Protein AF-A0A143HKD7-F1 (afdb_monomer_lite)

Radius of gyration: 18.96 Å; chains: 1; bounding box: 56×42×52 Å

Organism: Microbulbifer thermotolerans (NCBI:txid252514)

Secondary structure (DSSP, 8-state):
-------GGGTTT--GGG--TTTHHHHHHHHHHHHHHHHHHT--HHHHHHHHHHHTSS-SSHHHHHHHHHHHHHHHHHHHHHHHHHHHHHHHHGGGHHHHHHHHHHHHHHHHHHHS----HHHHHHHHHHHHHHT--SSHHHHHHHHHHHHHHHHHHHHHHHHSPPPGGG-

Foldseek 3Di:
DDDDPDPPVPVVVPCPLVPDVVCVVVLVVLLVVLLVVCVVVVAQSLLLNLLSSLQRQDDDDPVLSVVSLVLLLVLLVLLLVLVVQLVVCCVPQPPCSNVVSVVVSVVVLVVVCVVVVDPRSVSSVSSNCSNVVSPDHSDPVVSVRSSVSSVNSNVSSCVVVVPDDDPPVVD

Structure (mmCIF, N/CA/C/O backbone):
data_AF-A0A143HKD7-F1
#
_entry.id   AF-A0A143HKD7-F1
#
loop_
_atom_site.group_PDB
_atom_site.id
_atom_site.type_symbol
_atom_site.label_atom_id
_atom_site.label_alt_id
_atom_site.label_comp_id
_atom_site.label_asym_id
_atom_site.label_entity_id
_atom_site.label_seq_id
_atom_site.pdbx_PDB_ins_code
_atom_site.Cartn_x
_atom_site.Cartn_y
_atom_site.Cartn_z
_atom_site.occupancy
_atom_site.B_iso_or_equiv
_atom_site.auth_seq_id
_atom_site.auth_comp_id
_atom_site.auth_asym_id
_atom_site.auth_atom_id
_atom_site.pdbx_PDB_model_num
ATOM 1 N N . MET A 1 1 ? 39.602 30.374 11.599 1.00 43.16 1 MET A N 1
ATOM 2 C CA . MET A 1 1 ? 38.915 31.070 10.490 1.00 43.16 1 MET A CA 1
ATOM 3 C C . MET A 1 1 ? 39.069 30.213 9.237 1.00 43.16 1 MET A C 1
ATOM 5 O O . MET A 1 1 ? 40.074 30.312 8.554 1.00 43.16 1 MET A O 1
ATOM 9 N N . GLY A 1 2 ? 38.144 29.279 9.012 1.00 40.22 2 GLY A N 1
ATOM 10 C CA . GLY A 1 2 ? 38.196 28.309 7.914 1.00 40.22 2 GLY A CA 1
ATOM 11 C C . GLY A 1 2 ? 36.789 27.769 7.694 1.00 40.22 2 GLY A C 1
ATOM 12 O O . GLY A 1 2 ? 36.182 27.259 8.628 1.00 40.22 2 GLY A O 1
ATOM 13 N N . ARG A 1 3 ? 36.246 28.047 6.512 1.00 40.19 3 ARG A N 1
ATOM 14 C CA . ARG A 1 3 ? 34.826 27.993 6.155 1.00 40.19 3 ARG A CA 1
ATOM 15 C C . ARG A 1 3 ? 34.227 26.598 6.344 1.00 40.19 3 ARG A C 1
ATOM 17 O O 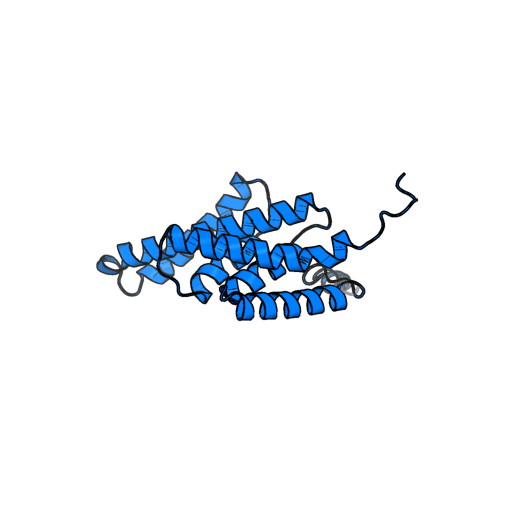. ARG A 1 3 ? 34.777 25.614 5.864 1.00 40.19 3 ARG A O 1
ATOM 24 N N . VAL A 1 4 ? 33.058 26.569 6.982 1.00 48.41 4 VAL A N 1
ATOM 25 C CA . VAL A 1 4 ? 32.074 25.489 6.893 1.00 48.41 4 VAL A CA 1
ATOM 26 C C . VAL A 1 4 ? 31.690 25.364 5.419 1.00 48.41 4 VAL A C 1
ATOM 28 O O . VAL A 1 4 ? 30.987 26.219 4.885 1.00 48.41 4 VAL A O 1
ATOM 31 N N . LEU A 1 5 ? 32.223 24.345 4.747 1.00 45.91 5 LEU A N 1
ATOM 32 C CA . LEU A 1 5 ? 31.708 23.899 3.460 1.00 45.91 5 LEU A CA 1
ATOM 33 C C . LEU A 1 5 ? 30.386 23.199 3.759 1.00 45.91 5 LEU A C 1
ATOM 35 O O . LEU A 1 5 ? 30.370 22.067 4.239 1.00 45.91 5 LEU A O 1
ATOM 39 N N . ALA A 1 6 ? 29.292 23.933 3.565 1.00 45.66 6 ALA A N 1
ATOM 40 C CA . ALA A 1 6 ? 27.968 23.351 3.496 1.00 45.66 6 ALA A CA 1
ATOM 41 C C . ALA A 1 6 ? 27.996 22.269 2.411 1.00 45.66 6 ALA A C 1
ATOM 43 O O . ALA A 1 6 ? 28.405 22.508 1.278 1.00 45.66 6 ALA A O 1
ATOM 44 N N . ASP A 1 7 ? 27.641 21.062 2.823 1.00 44.03 7 ASP A N 1
ATOM 45 C CA . ASP A 1 7 ? 27.577 19.867 2.006 1.00 44.03 7 ASP A CA 1
ATOM 46 C C . ASP A 1 7 ? 26.467 20.025 0.955 1.00 44.03 7 ASP A C 1
ATOM 48 O O . ASP A 1 7 ? 25.295 19.732 1.194 1.00 44.03 7 ASP A O 1
ATOM 52 N N . GLU A 1 8 ? 26.839 20.529 -0.224 1.00 47.44 8 GLU A N 1
ATOM 53 C CA . GLU A 1 8 ? 25.963 20.643 -1.400 1.00 47.44 8 GLU A CA 1
ATOM 54 C C . GLU A 1 8 ? 25.477 19.268 -1.909 1.00 47.44 8 GLU A C 1
ATOM 56 O O . GLU A 1 8 ? 24.582 19.200 -2.746 1.00 47.44 8 GLU A O 1
ATOM 61 N N . ARG A 1 9 ? 25.978 18.151 -1.356 1.00 43.28 9 ARG A N 1
ATOM 62 C CA . ARG A 1 9 ? 25.559 16.785 -1.721 1.00 43.28 9 ARG A CA 1
ATOM 63 C C . ARG A 1 9 ? 24.208 16.345 -1.153 1.00 43.28 9 ARG A C 1
ATOM 65 O O . ARG A 1 9 ? 23.808 15.208 -1.385 1.00 43.28 9 ARG A O 1
ATOM 72 N N . SER A 1 10 ? 23.482 17.202 -0.437 1.00 46.56 10 SER A N 1
ATOM 73 C CA . SER A 1 10 ? 22.147 16.846 0.073 1.00 46.56 10 SER A CA 1
ATOM 74 C C . SER A 1 10 ? 21.014 17.056 -0.939 1.00 46.56 10 SER A C 1
ATOM 76 O O . SER A 1 10 ? 19.987 16.389 -0.834 1.00 46.56 10 SER A O 1
ATOM 78 N N . VAL A 1 11 ? 21.194 17.926 -1.942 1.00 48.06 11 VAL A N 1
ATOM 79 C CA . VAL A 1 11 ? 20.127 18.266 -2.906 1.00 48.06 11 VAL A CA 1
ATOM 80 C C . VAL A 1 11 ? 20.013 17.220 -4.023 1.00 48.06 11 VAL A C 1
ATOM 82 O O . VAL A 1 11 ? 18.903 16.900 -4.438 1.00 48.06 11 VAL A O 1
ATOM 85 N N . ASP A 1 12 ? 21.125 16.586 -4.413 1.00 41.81 12 ASP A N 1
ATOM 86 C CA . ASP A 1 12 ? 21.138 15.488 -5.396 1.00 41.81 12 ASP A CA 1
ATOM 87 C C . ASP A 1 12 ? 20.703 14.132 -4.806 1.00 41.81 12 ASP A C 1
ATOM 89 O O . ASP A 1 12 ? 20.338 13.214 -5.537 1.00 41.81 12 ASP A O 1
ATOM 93 N N . GLN A 1 13 ? 20.744 13.976 -3.478 1.00 43.25 13 GLN A N 1
ATOM 94 C CA . GLN A 1 13 ? 20.387 12.725 -2.789 1.00 43.25 13 GLN A CA 1
ATOM 95 C C . GLN A 1 13 ? 18.880 12.562 -2.583 1.00 43.25 13 GLN A C 1
ATOM 97 O O . GLN A 1 13 ? 18.411 11.457 -2.303 1.00 43.25 13 GLN A O 1
ATOM 102 N N . VAL A 1 14 ? 18.104 13.631 -2.778 1.00 42.50 14 VAL A N 1
ATOM 103 C CA . VAL A 1 14 ? 16.666 13.511 -2.999 1.00 42.50 14 VAL A CA 1
ATOM 104 C C . VAL A 1 14 ? 16.461 13.249 -4.490 1.00 42.50 14 VAL A C 1
ATOM 106 O O . VAL A 1 14 ? 15.893 14.052 -5.223 1.00 42.50 14 VAL A O 1
ATOM 109 N N . GLU A 1 15 ? 16.949 12.102 -4.956 1.00 43.97 15 GLU A N 1
ATOM 110 C CA . GLU A 1 15 ? 16.528 11.493 -6.213 1.00 43.97 15 GLU A CA 1
ATOM 111 C C . GLU A 1 15 ? 15.047 11.119 -6.031 1.00 43.97 15 GLU A C 1
ATOM 113 O O . GLU A 1 15 ? 14.696 9.982 -5.711 1.00 43.97 15 GLU A O 1
ATOM 118 N N . ILE A 1 16 ? 14.169 12.129 -6.095 1.00 47.25 16 ILE A N 1
ATOM 119 C CA . ILE A 1 16 ? 12.728 12.009 -5.890 1.00 47.25 16 ILE A CA 1
ATOM 120 C C . ILE A 1 16 ? 12.236 10.951 -6.884 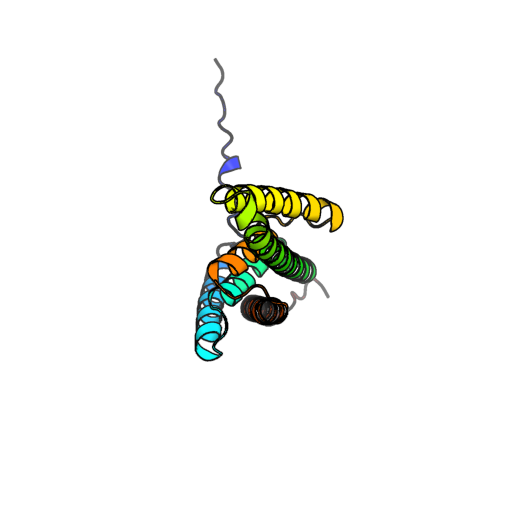1.00 47.25 16 ILE A C 1
ATOM 122 O O . ILE A 1 16 ? 12.148 11.183 -8.089 1.00 47.25 16 ILE A O 1
ATOM 126 N N . LEU A 1 17 ? 11.944 9.761 -6.354 1.00 48.81 17 LEU A N 1
ATOM 127 C CA . LEU A 1 17 ? 11.252 8.659 -7.026 1.00 48.81 17 LEU A CA 1
ATOM 128 C C . LEU A 1 17 ? 11.970 8.013 -8.238 1.00 48.81 17 LEU A C 1
ATOM 130 O O . LEU A 1 17 ? 11.316 7.363 -9.050 1.00 48.81 17 LEU A O 1
ATOM 134 N N . GLY A 1 18 ? 13.297 8.128 -8.382 1.00 51.09 18 GLY A N 1
ATOM 135 C CA . GLY A 1 18 ? 14.022 7.458 -9.484 1.00 51.09 18 GLY A CA 1
ATOM 136 C C . GLY A 1 18 ? 13.646 7.970 -10.887 1.00 51.09 18 GLY A C 1
ATOM 137 O O . GLY A 1 18 ? 13.895 7.309 -11.906 1.00 51.09 18 GLY A O 1
ATOM 138 N N . PHE A 1 19 ? 13.041 9.157 -10.950 1.00 54.47 19 PHE A N 1
ATOM 139 C CA . PHE A 1 19 ? 12.731 9.865 -12.181 1.00 54.47 19 PHE A CA 1
ATOM 140 C C . PHE A 1 19 ? 13.982 10.570 -12.708 1.00 54.47 19 PHE A C 1
ATOM 142 O O . PHE A 1 19 ? 14.139 11.783 -12.594 1.00 54.47 19 PHE A O 1
ATOM 149 N N . THR A 1 20 ? 14.885 9.822 -13.337 1.00 57.44 20 THR A N 1
ATOM 150 C CA . THR A 1 20 ? 15.890 10.451 -14.202 1.00 57.44 20 THR A CA 1
ATOM 151 C C . THR A 1 20 ? 15.173 11.196 -15.336 1.00 57.44 20 THR A C 1
ATOM 153 O O . THR A 1 20 ? 14.121 10.749 -15.800 1.00 57.44 20 THR A O 1
ATOM 156 N N . GLY A 1 21 ? 15.703 12.336 -15.797 1.00 52.41 21 GLY A N 1
ATOM 157 C CA . GLY A 1 21 ? 15.001 13.242 -16.728 1.00 52.41 21 GLY A CA 1
ATOM 158 C C . GLY A 1 21 ? 14.444 12.585 -18.005 1.00 52.41 21 GLY A C 1
ATOM 159 O O . GLY A 1 21 ? 13.438 13.038 -18.541 1.00 52.41 21 GLY A O 1
ATOM 160 N N . ALA A 1 22 ? 15.020 11.462 -18.449 1.00 57.69 22 ALA A N 1
ATOM 161 C CA . ALA A 1 22 ? 14.530 10.679 -19.588 1.00 57.69 22 ALA A CA 1
ATOM 162 C C . ALA A 1 22 ? 13.341 9.741 -19.269 1.00 57.69 22 ALA A C 1
ATOM 164 O O . ALA A 1 22 ? 12.634 9.305 -20.176 1.00 57.69 22 ALA A O 1
ATOM 165 N N . ARG A 1 23 ? 13.107 9.395 -17.997 1.00 66.06 23 ARG A N 1
ATOM 166 C CA . ARG A 1 23 ? 12.025 8.493 -17.551 1.00 66.06 23 ARG A CA 1
ATOM 167 C C . ARG A 1 23 ? 10.765 9.232 -17.115 1.00 66.06 23 ARG A C 1
ATOM 169 O O . ARG A 1 23 ? 9.689 8.641 -17.144 1.00 66.06 23 ARG A O 1
ATOM 176 N N . LEU A 1 24 ? 10.889 10.515 -16.778 1.00 74.06 24 LEU A N 1
ATOM 177 C CA . LEU A 1 24 ? 9.780 11.371 -16.358 1.00 74.06 24 LEU A CA 1
ATOM 178 C C . LEU A 1 24 ? 8.627 11.440 -17.365 1.00 74.06 24 LEU A C 1
ATOM 180 O O . LEU A 1 24 ? 7.498 11.180 -16.950 1.00 74.06 24 LEU A O 1
ATOM 184 N N . PRO A 1 25 ? 8.853 11.654 -18.674 1.00 80.50 25 PRO A N 1
ATOM 185 C CA . PRO A 1 25 ? 7.749 11.689 -19.630 1.00 80.50 25 PRO A CA 1
ATOM 186 C C . PRO A 1 25 ? 7.016 10.346 -19.720 1.00 80.50 25 PRO A C 1
ATOM 188 O O . PRO A 1 25 ? 5.791 10.304 -19.672 1.00 80.50 25 PRO A O 1
ATOM 191 N N . ALA A 1 26 ? 7.759 9.236 -19.795 1.00 82.62 26 ALA A N 1
ATOM 192 C CA . ALA A 1 26 ? 7.179 7.900 -19.905 1.00 82.62 26 ALA A CA 1
ATOM 193 C C . ALA A 1 26 ? 6.345 7.536 -18.671 1.00 82.62 26 ALA A C 1
ATOM 195 O O . ALA A 1 26 ? 5.253 6.993 -18.808 1.00 82.62 26 ALA A O 1
ATOM 196 N N . ALA A 1 27 ? 6.831 7.861 -17.475 1.00 83.50 27 ALA A N 1
ATOM 197 C CA . ALA A 1 27 ? 6.099 7.573 -16.255 1.00 83.50 27 ALA A CA 1
ATOM 198 C C . ALA A 1 27 ? 4.890 8.509 -16.057 1.00 83.50 27 ALA A C 1
ATOM 200 O O . ALA A 1 27 ? 3.841 8.033 -15.637 1.00 83.50 27 ALA A O 1
ATOM 201 N N . LEU A 1 28 ? 4.953 9.787 -16.454 1.00 87.44 28 LEU A N 1
ATOM 202 C CA . LEU A 1 28 ? 3.765 10.658 -16.481 1.00 87.44 28 LEU A CA 1
ATOM 203 C C . LEU A 1 28 ? 2.686 10.127 -17.436 1.00 87.44 28 LEU A C 1
ATOM 205 O O . LEU A 1 28 ? 1.508 10.086 -17.079 1.00 87.44 28 LEU A O 1
ATOM 209 N N . LEU A 1 29 ? 3.088 9.673 -18.628 1.00 89.12 29 LEU A N 1
ATOM 210 C CA . LEU A 1 29 ? 2.175 9.077 -19.605 1.00 89.12 29 LEU A CA 1
ATOM 211 C C . LEU A 1 29 ? 1.531 7.793 -19.073 1.00 89.12 29 LEU A C 1
ATOM 213 O O . LEU A 1 29 ? 0.317 7.630 -19.194 1.00 89.12 29 LEU A O 1
ATOM 217 N N . THR A 1 30 ? 2.305 6.900 -18.449 1.00 90.75 30 THR A N 1
ATOM 218 C CA . THR A 1 30 ? 1.735 5.690 -17.838 1.00 90.75 30 THR A CA 1
ATOM 219 C C . THR A 1 30 ? 0.867 6.011 -16.628 1.00 90.75 30 THR A C 1
ATOM 221 O O . THR A 1 30 ? -0.114 5.311 -16.409 1.00 90.75 30 THR A O 1
ATOM 224 N N . GLY A 1 31 ? 1.154 7.086 -15.891 1.00 89.38 31 GLY A N 1
ATOM 225 C CA . GLY A 1 31 ? 0.307 7.561 -14.797 1.00 89.38 31 GLY A CA 1
ATOM 226 C C . GLY A 1 31 ? -1.058 8.022 -15.304 1.00 89.38 31 GLY A C 1
ATOM 227 O O . GLY A 1 31 ? -2.089 7.576 -14.805 1.00 89.38 31 GLY A O 1
ATOM 228 N N . ALA A 1 32 ? -1.079 8.837 -16.361 1.00 91.56 32 ALA A N 1
ATOM 229 C CA . ALA A 1 32 ? -2.319 9.241 -17.021 1.00 91.56 32 ALA A CA 1
ATOM 230 C C . ALA A 1 32 ? -3.087 8.031 -17.582 1.00 91.56 32 ALA A C 1
ATOM 232 O O . ALA A 1 32 ? -4.289 7.904 -17.353 1.00 91.56 32 ALA A O 1
ATOM 233 N N . ALA A 1 33 ? -2.394 7.106 -18.253 1.00 90.44 33 ALA A N 1
ATOM 234 C CA . ALA A 1 33 ? -2.999 5.880 -18.768 1.00 90.44 33 ALA A CA 1
ATOM 235 C C . ALA A 1 33 ? -3.572 4.993 -17.650 1.00 90.44 33 ALA A C 1
ATOM 237 O O . ALA A 1 33 ? -4.641 4.413 -17.818 1.00 90.44 33 ALA A O 1
ATOM 238 N N . ALA A 1 34 ? -2.903 4.917 -16.498 1.00 91.12 34 ALA A N 1
ATOM 239 C CA . ALA A 1 34 ? -3.369 4.166 -15.339 1.00 91.12 34 ALA A CA 1
ATOM 240 C C . ALA A 1 34 ? -4.653 4.788 -14.761 1.00 91.12 34 ALA A C 1
ATOM 242 O O . ALA A 1 34 ? -5.619 4.074 -14.501 1.00 91.12 34 ALA A O 1
ATOM 243 N N . LEU A 1 35 ? -4.723 6.117 -14.642 1.00 91.38 35 LEU A N 1
ATOM 244 C CA . LEU A 1 35 ? -5.949 6.807 -14.218 1.00 91.38 35 LEU A CA 1
ATOM 245 C C . LEU A 1 35 ? -7.109 6.560 -15.191 1.00 91.38 35 LEU A C 1
ATOM 247 O O . LEU A 1 35 ? -8.213 6.229 -14.762 1.00 91.38 35 LEU A O 1
ATOM 251 N N . VAL A 1 36 ? -6.847 6.670 -16.497 1.00 92.50 36 VAL A N 1
ATOM 252 C CA . VAL A 1 36 ? -7.824 6.363 -17.550 1.00 92.50 36 VAL A CA 1
ATOM 253 C C . VAL A 1 36 ? -8.309 4.917 -17.421 1.00 92.50 36 VAL A C 1
ATOM 255 O O . VAL A 1 36 ? -9.514 4.685 -17.384 1.00 92.50 36 VAL A O 1
ATOM 258 N N . LEU A 1 37 ? -7.399 3.951 -17.270 1.00 89.56 37 LEU A N 1
ATOM 259 C CA . LEU A 1 37 ? -7.745 2.543 -17.065 1.00 89.56 37 LEU A CA 1
ATOM 260 C C . LEU A 1 37 ? -8.658 2.355 -15.848 1.00 89.56 37 LEU A C 1
ATOM 262 O O . LEU A 1 37 ? -9.672 1.667 -15.951 1.00 89.56 37 LEU A O 1
ATOM 266 N N . GLY A 1 38 ? -8.322 2.983 -14.717 1.00 88.00 38 GLY A N 1
ATOM 267 C CA . GLY A 1 38 ? -9.132 2.920 -13.502 1.00 88.00 38 GLY A CA 1
ATOM 268 C C . GLY A 1 38 ? -10.565 3.394 -13.739 1.00 88.00 38 GLY A C 1
ATOM 269 O O . GLY A 1 38 ? -11.511 2.690 -13.392 1.00 88.00 38 GLY A O 1
ATOM 270 N N . LEU A 1 39 ? -10.724 4.534 -14.415 1.00 92.00 39 LEU A N 1
ATOM 271 C CA . LEU A 1 39 ? -12.034 5.104 -14.735 1.00 92.00 39 LEU A CA 1
ATOM 272 C C . LEU A 1 39 ? -12.842 4.241 -15.716 1.00 92.00 39 LEU A C 1
ATOM 274 O O . LEU A 1 39 ? -14.036 4.048 -15.504 1.00 92.00 39 LEU A O 1
ATOM 278 N N . TYR A 1 40 ? -12.215 3.705 -16.768 1.00 92.31 40 TYR A N 1
ATOM 279 C CA . TYR A 1 40 ? -12.917 2.920 -17.793 1.00 92.31 40 TYR A CA 1
ATOM 280 C C . TYR A 1 40 ? -13.302 1.512 -17.331 1.00 92.31 40 TYR A C 1
ATOM 282 O O . TYR A 1 40 ? -14.348 1.006 -17.728 1.00 92.31 40 TYR A O 1
ATOM 290 N N . VAL A 1 41 ? -12.465 0.870 -16.513 1.00 91.25 41 VAL A N 1
ATOM 291 C CA . VAL A 1 41 ? -12.717 -0.492 -16.004 1.00 91.25 41 VAL A CA 1
ATOM 292 C C . VAL A 1 41 ? -13.548 -0.465 -14.713 1.00 91.25 41 VAL A C 1
ATOM 294 O O . VAL A 1 41 ? -14.034 -1.502 -14.271 1.00 91.25 41 VAL A O 1
ATOM 297 N N . GLY A 1 42 ? -13.745 0.711 -14.107 1.00 90.00 42 GLY A N 1
ATOM 298 C CA . GLY A 1 42 ? -14.451 0.852 -12.831 1.00 90.00 42 GLY A CA 1
ATOM 299 C C . GLY A 1 42 ? -13.628 0.375 -11.631 1.00 90.00 42 GLY A C 1
ATOM 300 O O . GLY A 1 42 ? -14.188 -0.033 -10.617 1.00 90.00 42 GLY A O 1
ATOM 301 N N . LEU A 1 43 ? -12.296 0.398 -11.740 1.00 91.50 43 LEU A N 1
ATOM 302 C CA . LEU A 1 43 ? -11.394 0.085 -10.631 1.00 91.50 43 LEU A CA 1
ATOM 303 C C . LEU A 1 43 ? -11.188 1.318 -9.745 1.00 91.50 43 LEU A C 1
ATOM 305 O O . LEU A 1 43 ? -11.291 2.459 -10.195 1.00 91.50 43 LEU A O 1
ATOM 309 N N . SER A 1 44 ? -10.817 1.095 -8.481 1.00 94.12 44 SER A N 1
ATOM 310 C CA . SER A 1 44 ? -10.441 2.191 -7.583 1.00 94.12 44 SER A CA 1
ATOM 311 C C . SER A 1 44 ? -9.263 2.977 -8.161 1.00 94.12 44 SER A C 1
ATOM 313 O O . SER A 1 44 ? -8.145 2.465 -8.266 1.00 94.12 44 SER A O 1
ATOM 315 N N . VAL A 1 45 ? -9.512 4.242 -8.505 1.00 93.62 45 VAL A N 1
ATOM 316 C CA . VAL A 1 45 ? -8.507 5.160 -9.062 1.00 93.62 45 VAL A CA 1
ATOM 317 C C . VAL A 1 45 ? -7.305 5.282 -8.124 1.00 93.62 45 VAL A C 1
ATOM 319 O O . VAL A 1 45 ? -6.162 5.255 -8.577 1.00 93.62 45 VAL A O 1
ATOM 322 N N . TRP A 1 46 ? -7.550 5.330 -6.811 1.00 93.62 46 TRP A N 1
ATOM 323 C CA . TRP A 1 46 ? -6.497 5.372 -5.798 1.00 93.62 46 TRP A CA 1
ATOM 324 C C . TRP A 1 46 ? -5.636 4.116 -5.806 1.00 93.62 46 TRP A C 1
ATOM 326 O O . TRP A 1 46 ? -4.416 4.224 -5.732 1.00 93.62 46 TRP A O 1
ATOM 336 N N . ALA A 1 47 ? -6.242 2.935 -5.941 1.00 96.00 47 ALA A N 1
ATOM 337 C CA . ALA A 1 47 ? -5.505 1.676 -5.980 1.00 96.00 47 ALA A CA 1
ATOM 338 C C . ALA A 1 47 ? -4.642 1.553 -7.236 1.00 96.00 47 ALA A C 1
ATOM 340 O O . ALA A 1 47 ? -3.466 1.198 -7.145 1.00 96.00 47 ALA A O 1
ATOM 341 N N . VAL A 1 48 ? -5.194 1.921 -8.393 1.00 96.50 48 VAL A N 1
ATOM 342 C CA . VAL A 1 48 ? -4.456 1.925 -9.660 1.00 96.50 48 VAL A CA 1
ATOM 343 C C . VAL A 1 48 ? -3.292 2.923 -9.611 1.00 96.50 48 VAL A C 1
ATOM 345 O O . VAL A 1 48 ? -2.158 2.572 -9.945 1.00 96.50 48 VAL A O 1
ATOM 348 N N . LEU A 1 49 ? -3.524 4.140 -9.111 1.00 94.38 49 LEU A N 1
ATOM 349 C CA . LEU A 1 49 ? -2.465 5.137 -8.940 1.00 94.38 49 LEU A CA 1
ATOM 350 C C . LEU A 1 49 ? -1.417 4.697 -7.906 1.00 94.38 49 LEU A C 1
ATOM 352 O O . LEU A 1 49 ? -0.219 4.907 -8.104 1.00 94.38 49 LEU A O 1
ATOM 356 N N . GLY A 1 50 ? -1.851 4.055 -6.821 1.00 95.56 50 GLY A N 1
ATOM 357 C CA . GLY A 1 50 ? -0.977 3.488 -5.798 1.00 95.56 50 GLY A CA 1
ATOM 358 C C . GLY A 1 50 ? -0.052 2.415 -6.365 1.00 95.56 50 GLY A C 1
ATOM 359 O O . GLY A 1 50 ? 1.144 2.443 -6.092 1.00 95.56 50 GLY A O 1
ATOM 360 N N . GLY A 1 51 ? -0.570 1.532 -7.220 1.00 95.94 51 GLY A N 1
ATOM 361 C CA . GLY A 1 51 ? 0.222 0.530 -7.932 1.00 95.94 51 GLY A CA 1
ATOM 362 C C . GLY A 1 51 ? 1.226 1.114 -8.922 1.00 95.94 51 GLY A C 1
ATOM 363 O O . GLY A 1 51 ? 2.393 0.716 -8.917 1.00 95.94 51 GLY A O 1
ATOM 364 N N . TRP A 1 52 ? 0.803 2.103 -9.717 1.00 96.25 52 TRP A N 1
ATOM 365 C CA . TRP A 1 52 ? 1.703 2.848 -10.605 1.00 96.25 52 TRP A CA 1
ATOM 366 C C . TRP A 1 52 ? 2.832 3.528 -9.815 1.00 96.25 52 TRP A C 1
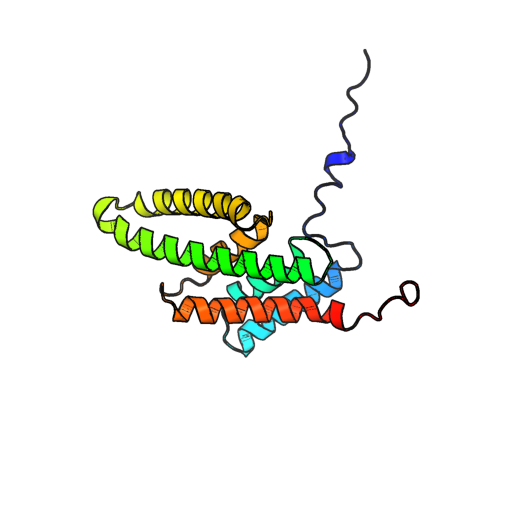ATOM 368 O O . TRP A 1 52 ? 4.001 3.402 -10.172 1.00 96.25 52 TRP A O 1
ATOM 378 N N . SER A 1 53 ? 2.501 4.176 -8.696 1.00 94.69 53 SER A N 1
ATOM 379 C CA . SER A 1 53 ? 3.476 4.865 -7.841 1.00 94.69 53 SER A CA 1
ATOM 380 C C . SER A 1 53 ? 4.436 3.871 -7.181 1.00 94.69 53 SER A C 1
ATOM 382 O O . SER A 1 53 ? 5.651 4.072 -7.191 1.00 94.69 53 SER A O 1
ATOM 384 N N . ALA A 1 54 ? 3.898 2.767 -6.648 1.00 95.44 54 ALA A N 1
ATOM 385 C CA . ALA A 1 54 ? 4.653 1.708 -5.985 1.00 95.44 54 ALA A CA 1
ATOM 386 C C . ALA A 1 54 ? 5.732 1.126 -6.901 1.00 95.44 54 ALA A C 1
ATOM 388 O O . ALA A 1 54 ? 6.859 0.906 -6.458 1.00 95.44 54 ALA A O 1
ATOM 389 N N . TYR A 1 55 ? 5.429 0.945 -8.186 1.00 94.00 55 TYR A N 1
ATOM 390 C CA . TYR A 1 55 ? 6.357 0.399 -9.174 1.00 94.00 55 TYR A CA 1
ATOM 391 C C . TYR A 1 55 ? 7.716 1.129 -9.219 1.00 94.00 55 TYR A C 1
ATOM 393 O O . TYR A 1 55 ? 8.749 0.469 -9.337 1.00 94.00 55 TYR A O 1
ATOM 401 N N . PHE A 1 56 ? 7.737 2.454 -9.030 1.00 90.56 56 PHE A N 1
ATOM 402 C CA . PHE A 1 56 ? 8.946 3.291 -9.115 1.00 90.56 56 PHE A CA 1
ATOM 403 C C . PHE A 1 56 ? 9.654 3.546 -7.773 1.00 90.56 56 PHE A C 1
ATOM 405 O O . PHE A 1 56 ? 10.673 4.226 -7.729 1.00 90.56 56 PHE A O 1
ATOM 412 N N . THR A 1 57 ? 9.150 3.002 -6.663 1.00 90.19 57 THR A N 1
ATOM 413 C CA . THR A 1 57 ? 9.649 3.350 -5.316 1.00 90.19 57 THR A CA 1
ATOM 414 C C . THR A 1 57 ? 11.071 2.886 -5.008 1.00 90.19 57 THR A C 1
ATOM 416 O O . THR A 1 57 ? 11.739 3.506 -4.180 1.00 90.19 57 THR A O 1
ATOM 419 N N . ARG A 1 58 ? 11.547 1.794 -5.617 1.00 87.44 58 ARG A N 1
ATOM 420 C CA . ARG A 1 58 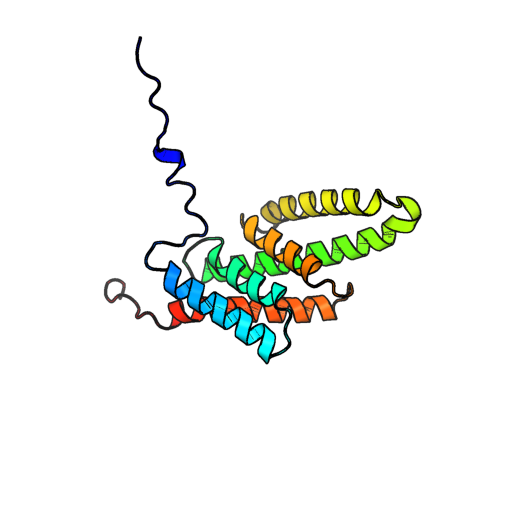? 12.889 1.257 -5.352 1.00 87.44 58 ARG A CA 1
ATOM 421 C C . ARG A 1 58 ? 13.415 0.400 -6.498 1.00 87.44 58 ARG A C 1
ATOM 423 O O . ARG A 1 58 ? 12.717 -0.485 -6.985 1.00 87.44 58 ARG A O 1
ATOM 430 N N . GLY A 1 59 ? 14.702 0.576 -6.802 1.00 85.06 59 GLY A N 1
ATOM 431 C CA . GLY A 1 59 ? 15.448 -0.279 -7.724 1.00 85.06 59 GLY A CA 1
ATOM 432 C C . GLY A 1 59 ? 14.987 -0.150 -9.176 1.00 85.06 59 GLY A C 1
ATOM 433 O O . GLY A 1 59 ? 13.971 0.464 -9.488 1.00 85.06 59 GLY A O 1
ATOM 434 N N . THR A 1 60 ? 15.771 -0.707 -10.095 1.00 82.94 60 THR A N 1
ATOM 435 C CA . THR A 1 60 ? 15.479 -0.637 -11.538 1.00 82.94 60 THR A CA 1
ATOM 436 C C . THR A 1 60 ? 15.241 -2.007 -12.159 1.00 82.94 60 THR A C 1
ATOM 438 O O . THR A 1 60 ? 14.624 -2.084 -13.226 1.00 82.94 60 THR A O 1
ATOM 441 N N . SER A 1 61 ? 15.673 -3.079 -11.486 1.00 85.56 61 SER A N 1
ATOM 442 C CA . SER A 1 61 ? 15.489 -4.452 -11.950 1.00 85.56 61 SER A CA 1
ATOM 443 C C . SER A 1 61 ? 14.025 -4.885 -11.845 1.00 85.56 61 SER A C 1
ATOM 445 O O . SER A 1 61 ? 13.297 -4.441 -10.959 1.00 85.56 61 SER A O 1
ATOM 447 N N . LEU A 1 62 ? 13.581 -5.796 -12.717 1.00 85.00 62 LEU A N 1
ATOM 448 C CA . LEU A 1 62 ? 12.213 -6.330 -12.662 1.00 85.00 62 LEU A CA 1
ATOM 449 C C . LEU A 1 62 ? 11.914 -7.003 -11.311 1.00 85.00 62 LEU A C 1
ATOM 451 O O . LEU A 1 62 ? 10.804 -6.900 -10.793 1.00 85.00 62 LEU A O 1
ATOM 455 N N . ARG A 1 63 ? 12.932 -7.635 -10.714 1.00 88.06 63 ARG A N 1
ATOM 456 C CA . ARG A 1 63 ? 12.856 -8.249 -9.387 1.00 88.06 63 ARG A CA 1
ATOM 457 C C . ARG A 1 63 ? 12.571 -7.214 -8.298 1.00 88.06 63 ARG A C 1
ATOM 459 O O . ARG A 1 63 ? 11.689 -7.445 -7.477 1.00 88.06 63 ARG A O 1
ATOM 466 N N . ASP A 1 64 ? 13.268 -6.077 -8.306 1.00 89.62 64 ASP A N 1
ATOM 467 C CA . ASP A 1 64 ? 13.015 -4.998 -7.340 1.00 89.62 64 ASP A CA 1
ATOM 468 C C . ASP A 1 64 ? 11.588 -4.469 -7.471 1.00 89.62 64 ASP A C 1
ATOM 470 O O . ASP A 1 64 ? 10.897 -4.276 -6.476 1.00 89.62 64 ASP A O 1
ATOM 474 N N . ARG A 1 65 ? 11.101 -4.322 -8.705 1.00 91.56 65 ARG A N 1
ATOM 475 C CA . ARG A 1 65 ? 9.748 -3.823 -8.961 1.00 91.56 65 ARG A CA 1
ATOM 476 C C . ARG A 1 65 ? 8.671 -4.794 -8.497 1.00 91.56 65 ARG A C 1
ATOM 478 O O . ARG A 1 65 ? 7.691 -4.360 -7.900 1.00 91.56 65 ARG A O 1
ATOM 485 N N . ALA A 1 66 ? 8.876 -6.098 -8.683 1.00 93.19 66 ALA A N 1
ATOM 486 C CA . ALA A 1 66 ? 8.001 -7.117 -8.109 1.00 93.19 66 ALA A CA 1
ATOM 487 C C . ALA A 1 66 ? 7.975 -7.040 -6.571 1.00 93.19 66 ALA A C 1
ATOM 489 O O . ALA A 1 66 ? 6.899 -7.099 -5.974 1.00 93.19 66 ALA A O 1
ATOM 490 N N . TYR A 1 67 ? 9.131 -6.827 -5.927 1.00 94.81 67 TYR A N 1
ATOM 491 C CA . TYR A 1 67 ? 9.178 -6.600 -4.480 1.00 94.81 67 TYR A CA 1
ATOM 492 C C . TYR A 1 67 ? 8.444 -5.327 -4.060 1.00 94.81 67 TYR A C 1
ATOM 494 O O . TYR A 1 67 ? 7.757 -5.344 -3.042 1.00 94.81 67 TYR A O 1
ATOM 502 N N . ASN A 1 68 ? 8.517 -4.250 -4.844 1.00 95.25 68 ASN A N 1
ATOM 503 C CA . ASN A 1 68 ? 7.772 -3.029 -4.546 1.00 95.25 68 ASN A CA 1
ATOM 504 C C . ASN A 1 68 ? 6.268 -3.300 -4.500 1.00 95.25 68 ASN A C 1
ATOM 506 O O . ASN A 1 68 ? 5.609 -2.890 -3.546 1.00 95.25 68 ASN A O 1
ATOM 510 N N . ILE A 1 69 ? 5.735 -4.039 -5.476 1.00 96.50 69 ILE A N 1
ATOM 511 C CA . ILE A 1 69 ? 4.310 -4.389 -5.503 1.00 96.50 69 ILE A CA 1
ATOM 512 C C . ILE A 1 69 ? 3.945 -5.296 -4.328 1.00 96.50 69 ILE A C 1
ATOM 514 O O . ILE A 1 69 ? 2.939 -5.049 -3.667 1.00 96.50 69 ILE A O 1
ATOM 518 N N . ALA A 1 70 ? 4.786 -6.278 -3.991 1.00 96.56 70 ALA A N 1
ATOM 519 C CA . ALA A 1 70 ? 4.571 -7.111 -2.808 1.00 96.56 70 ALA A CA 1
ATOM 520 C C . ALA A 1 70 ? 4.515 -6.274 -1.513 1.00 96.56 70 ALA A C 1
ATOM 522 O O . ALA A 1 70 ? 3.641 -6.501 -0.672 1.00 96.56 70 ALA A O 1
ATOM 523 N N . CYS A 1 71 ? 5.382 -5.265 -1.365 1.00 96.75 71 CYS A N 1
ATOM 524 C CA . CYS A 1 71 ? 5.336 -4.335 -0.235 1.00 96.75 71 CYS A CA 1
ATOM 525 C C . CYS A 1 71 ? 4.046 -3.497 -0.223 1.00 96.75 71 CYS A C 1
ATOM 527 O O . CYS A 1 71 ? 3.441 -3.351 0.837 1.00 96.75 71 CYS A O 1
ATOM 529 N N . ALA A 1 72 ? 3.585 -2.998 -1.374 1.00 97.56 72 ALA A N 1
ATOM 530 C CA . ALA A 1 72 ? 2.330 -2.244 -1.460 1.00 97.56 72 ALA A CA 1
ATOM 531 C C . ALA A 1 72 ? 1.118 -3.098 -1.078 1.00 97.56 72 ALA A C 1
ATOM 533 O O . ALA A 1 72 ? 0.304 -2.687 -0.256 1.00 97.56 72 ALA A O 1
ATOM 534 N N . VAL A 1 73 ? 1.025 -4.318 -1.604 1.00 97.69 73 VAL A N 1
ATOM 535 C CA . VAL A 1 73 ? -0.061 -5.253 -1.273 1.00 97.69 73 VAL A CA 1
ATOM 536 C C . VAL A 1 73 ? -0.019 -5.652 0.207 1.00 97.69 73 VAL A C 1
ATOM 538 O O . VAL A 1 73 ? -1.052 -5.712 0.869 1.00 97.69 73 VAL A O 1
ATOM 541 N N . THR A 1 74 ? 1.175 -5.830 0.775 1.00 96.88 74 THR A N 1
ATOM 542 C CA . THR A 1 74 ? 1.325 -6.086 2.217 1.00 96.88 74 THR A CA 1
ATOM 543 C C . THR A 1 74 ? 0.858 -4.891 3.051 1.00 96.88 74 THR A C 1
ATOM 545 O O . THR A 1 74 ? 0.118 -5.067 4.016 1.00 96.88 74 THR A O 1
ATOM 548 N N . GLY A 1 75 ? 1.245 -3.669 2.671 1.00 96.94 75 GLY A N 1
ATOM 549 C CA . GLY A 1 75 ? 0.786 -2.441 3.325 1.00 96.94 75 GLY A CA 1
ATOM 550 C C . GLY A 1 75 ? -0.734 -2.271 3.262 1.00 96.94 75 GLY A C 1
ATOM 551 O O . GLY A 1 75 ? -1.359 -1.952 4.272 1.00 96.94 75 GLY A O 1
ATOM 552 N N . LEU A 1 76 ? -1.341 -2.581 2.112 1.00 97.69 76 LEU A N 1
ATOM 553 C CA . LEU A 1 76 ? -2.796 -2.616 1.942 1.00 97.69 76 LEU A CA 1
ATOM 554 C C . LEU A 1 76 ? -3.448 -3.572 2.954 1.00 97.69 76 LEU A C 1
ATOM 556 O O . LEU A 1 76 ? -4.387 -3.185 3.651 1.00 97.69 76 LEU A O 1
ATOM 560 N N . GLY A 1 77 ? -2.926 -4.795 3.075 1.00 96.81 77 GLY A N 1
ATOM 561 C CA . GLY A 1 77 ? -3.425 -5.780 4.036 1.00 96.81 77 GLY A CA 1
ATOM 562 C C . GLY A 1 77 ? -3.327 -5.289 5.483 1.00 96.81 77 GLY A C 1
ATOM 563 O O . GLY A 1 77 ? -4.300 -5.375 6.233 1.00 96.81 77 GLY A O 1
ATOM 564 N N . LEU A 1 78 ? -2.187 -4.701 5.865 1.00 96.94 78 LEU A N 1
ATOM 565 C CA . LEU A 1 78 ? -2.002 -4.125 7.201 1.00 96.94 78 LEU A CA 1
ATOM 566 C C . LEU A 1 78 ? -3.015 -3.015 7.501 1.00 96.94 78 LEU A C 1
ATOM 568 O O . LEU A 1 78 ? -3.552 -2.962 8.606 1.00 96.94 78 LEU A O 1
ATOM 572 N N . ALA A 1 79 ? -3.298 -2.144 6.534 1.00 96.38 79 ALA A N 1
ATOM 573 C CA . ALA A 1 79 ? -4.248 -1.057 6.729 1.00 96.38 79 ALA A CA 1
ATOM 574 C C . ALA A 1 79 ? -5.699 -1.542 6.832 1.00 96.38 79 ALA A C 1
ATOM 576 O O . ALA A 1 79 ? -6.452 -0.991 7.632 1.00 96.38 79 ALA A O 1
ATOM 577 N N . ILE A 1 80 ? -6.093 -2.587 6.098 1.00 96.00 80 ILE A N 1
ATOM 578 C CA . ILE A 1 80 ? -7.422 -3.205 6.261 1.00 96.00 80 ILE A CA 1
ATOM 579 C C . ILE A 1 80 ? -7.559 -3.818 7.660 1.00 96.00 80 ILE A C 1
ATOM 581 O O . ILE A 1 80 ? -8.571 -3.609 8.330 1.00 96.00 80 ILE A O 1
ATOM 585 N N . VAL A 1 81 ? -6.523 -4.513 8.142 1.00 96.12 81 VAL A N 1
ATOM 586 C CA . VAL A 1 81 ? -6.496 -5.045 9.515 1.00 96.12 81 VAL A CA 1
ATOM 587 C C . VAL A 1 81 ? -6.575 -3.916 10.546 1.00 96.12 81 VAL A C 1
ATOM 589 O O . VAL A 1 81 ? -7.306 -4.038 11.528 1.00 96.12 81 VAL A O 1
ATOM 592 N N . ALA A 1 82 ? -5.865 -2.807 10.327 1.00 95.81 82 ALA A N 1
ATOM 593 C CA . ALA A 1 82 ? -5.893 -1.653 11.222 1.00 95.81 82 ALA A CA 1
ATOM 594 C C . ALA A 1 82 ? -7.273 -0.978 11.272 1.00 95.81 82 ALA A C 1
ATOM 596 O O . ALA A 1 82 ? -7.726 -0.630 12.361 1.00 95.81 82 ALA A O 1
ATOM 597 N N . GLN A 1 83 ? -7.960 -0.843 10.133 1.00 94.88 83 GLN A N 1
ATOM 598 C CA . GLN A 1 83 ? -9.332 -0.325 10.074 1.00 94.88 83 GLN A CA 1
ATOM 599 C C . GLN A 1 83 ? -10.299 -1.229 10.850 1.00 94.88 83 GLN A C 1
ATOM 601 O O . GLN A 1 83 ? -10.991 -0.756 11.748 1.00 94.88 83 GLN A O 1
ATOM 606 N N . ALA A 1 84 ? -10.253 -2.544 10.615 1.00 94.88 84 ALA A N 1
ATOM 607 C CA . ALA A 1 84 ? -11.083 -3.499 11.353 1.00 94.88 84 ALA A CA 1
ATOM 608 C C . ALA A 1 84 ? -10.780 -3.502 12.866 1.00 94.88 84 ALA A C 1
ATOM 610 O O . ALA A 1 84 ? -11.669 -3.704 13.696 1.00 94.88 84 ALA A O 1
ATOM 611 N N . LEU A 1 85 ? -9.519 -3.282 13.249 1.00 95.56 85 LEU A N 1
ATOM 612 C CA . LEU A 1 85 ? -9.133 -3.122 14.648 1.00 95.56 85 LEU A CA 1
ATOM 613 C C . LEU A 1 85 ? -9.688 -1.819 15.241 1.00 95.56 85 LEU A C 1
ATOM 615 O O . LEU A 1 85 ? -10.094 -1.817 16.402 1.00 95.56 85 LEU A O 1
ATOM 619 N N . ALA A 1 86 ? -9.733 -0.734 14.467 1.00 94.81 86 ALA A N 1
ATOM 620 C CA . ALA A 1 86 ? -10.246 0.554 14.926 1.00 94.81 86 ALA A CA 1
ATOM 621 C C . ALA A 1 86 ? -11.738 0.447 15.251 1.00 94.81 86 ALA A C 1
ATOM 623 O O . ALA A 1 86 ? -12.149 0.865 16.333 1.00 94.81 86 ALA A O 1
ATOM 624 N N . ASP A 1 87 ? -12.507 -0.220 14.388 1.00 93.94 87 ASP A N 1
ATOM 625 C CA . ASP A 1 87 ? -13.933 -0.480 14.605 1.00 93.94 87 ASP A CA 1
ATOM 626 C C . ASP A 1 87 ? -14.172 -1.303 15.876 1.00 93.94 87 ASP A C 1
ATOM 628 O O . ASP A 1 87 ? -15.061 -0.994 16.671 1.00 93.94 87 ASP A O 1
ATOM 632 N N . LYS A 1 88 ? -13.329 -2.315 16.122 1.00 95.88 88 LYS A N 1
ATOM 633 C CA . LYS A 1 88 ? -13.396 -3.138 17.341 1.00 95.88 88 LYS A CA 1
ATOM 634 C C . LYS A 1 88 ? -13.023 -2.377 18.608 1.00 95.88 88 LYS A C 1
ATOM 636 O O . LYS A 1 88 ? -13.571 -2.669 19.669 1.00 95.88 88 LYS A O 1
ATOM 641 N N . LEU A 1 89 ? -12.080 -1.442 18.527 1.00 96.12 89 LEU A N 1
ATOM 642 C CA . LEU A 1 89 ? -11.638 -0.645 19.672 1.00 96.12 89 LEU A CA 1
ATOM 643 C C . LEU A 1 89 ? -12.546 0.559 19.942 1.00 96.12 89 LEU A C 1
ATOM 645 O O . LEU A 1 89 ? -12.548 1.065 21.066 1.00 96.12 89 LEU A O 1
ATOM 649 N N . ASN A 1 90 ? -13.327 1.002 18.955 1.00 96.12 90 ASN A N 1
ATOM 650 C CA . ASN A 1 90 ? -14.179 2.185 19.053 1.00 96.12 90 ASN A CA 1
ATOM 651 C C . ASN A 1 90 ? -15.145 2.163 20.261 1.00 96.12 90 ASN A C 1
ATOM 653 O O . ASN A 1 90 ? -15.191 3.162 20.976 1.00 96.12 90 ASN A O 1
ATOM 657 N N . PRO A 1 91 ? -15.833 1.052 20.604 1.00 95.94 91 PRO A N 1
ATOM 658 C CA . PRO A 1 91 ? -16.701 1.014 21.784 1.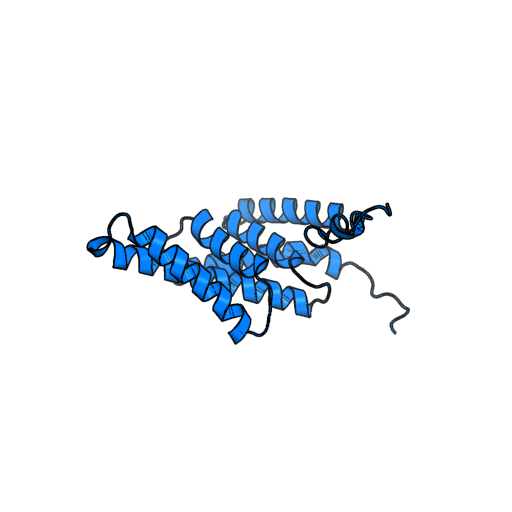00 95.94 91 PRO A CA 1
ATOM 659 C C . PRO A 1 91 ? -15.970 1.248 23.116 1.00 95.94 91 PRO A C 1
ATOM 661 O O . PRO A 1 91 ? -16.585 1.723 24.066 1.00 95.94 91 PRO A O 1
ATOM 664 N N . GLY A 1 92 ? -14.679 0.904 23.204 1.00 96.25 92 GLY A N 1
ATOM 665 C CA . GLY A 1 92 ? -13.887 1.037 24.432 1.00 96.25 92 GLY A CA 1
ATOM 666 C C . GLY A 1 92 ? -13.062 2.323 24.512 1.00 96.25 92 GLY A C 1
ATOM 667 O O . GLY A 1 92 ? -12.929 2.901 25.586 1.00 96.25 92 GLY A O 1
ATOM 668 N N . LEU A 1 93 ? -12.500 2.770 23.386 1.00 95.00 93 LEU A N 1
ATOM 669 C CA . LEU A 1 93 ? -11.569 3.904 23.325 1.00 95.00 93 LEU A CA 1
ATOM 670 C C . LEU A 1 93 ? -12.177 5.172 22.707 1.00 95.00 93 LEU A C 1
ATOM 672 O O . LEU A 1 93 ? -11.565 6.240 22.794 1.00 95.00 93 LEU A O 1
ATOM 676 N N . GLY A 1 94 ? -13.348 5.080 22.071 1.00 95.44 94 GLY A N 1
ATOM 677 C CA . GLY A 1 94 ? -13.991 6.192 21.373 1.00 95.44 94 GLY A CA 1
ATOM 678 C C . GLY A 1 94 ? -13.036 6.886 20.400 1.00 95.44 94 GLY A C 1
ATOM 679 O O . GLY A 1 94 ? -12.369 6.244 19.589 1.00 95.44 94 GLY A O 1
ATOM 680 N N . ALA A 1 95 ? -12.895 8.208 20.538 1.00 94.06 95 ALA A N 1
ATOM 681 C CA . ALA A 1 95 ? -12.034 9.029 19.684 1.00 94.06 95 ALA A CA 1
ATOM 682 C C . ALA A 1 95 ? -10.547 8.611 19.685 1.00 94.06 95 ALA A C 1
ATOM 684 O O . ALA A 1 95 ? -9.829 8.916 18.734 1.00 94.06 95 ALA A O 1
ATOM 685 N N . ALA A 1 96 ? -10.075 7.899 20.716 1.00 96.44 96 ALA A N 1
ATOM 686 C CA . ALA A 1 96 ? -8.696 7.418 20.781 1.00 96.44 96 ALA A CA 1
ATOM 687 C C . ALA A 1 96 ? -8.452 6.133 19.964 1.00 96.44 96 ALA A C 1
ATOM 689 O O . ALA A 1 96 ? -7.294 5.790 19.717 1.00 96.44 96 ALA A O 1
ATOM 690 N N . ALA A 1 97 ? -9.498 5.440 19.497 1.00 95.12 97 ALA A N 1
ATOM 691 C CA . ALA A 1 97 ? -9.352 4.200 18.731 1.00 95.12 97 ALA A CA 1
ATOM 692 C C . ALA A 1 97 ? -8.551 4.405 17.433 1.00 95.12 97 ALA A C 1
ATOM 694 O O . ALA A 1 97 ? -7.647 3.624 17.126 1.00 95.12 97 ALA A O 1
ATOM 695 N N . LEU A 1 98 ? -8.831 5.485 16.697 1.00 92.19 98 LEU A N 1
ATOM 696 C CA . LEU A 1 98 ? -8.154 5.772 15.433 1.00 92.19 98 LEU A CA 1
ATOM 697 C C . LEU A 1 98 ? -6.662 6.130 15.630 1.00 92.19 98 LEU A C 1
ATOM 699 O O . LEU A 1 98 ? -5.826 5.484 15.001 1.00 92.19 98 LEU A O 1
ATOM 703 N N . PRO A 1 99 ? -6.264 7.059 16.525 1.00 95.19 99 PRO A N 1
ATOM 704 C CA . PRO A 1 99 ? -4.847 7.312 16.805 1.00 95.19 99 PRO A CA 1
ATOM 705 C C . PRO A 1 99 ? -4.072 6.069 17.260 1.00 95.19 99 PRO A C 1
ATOM 707 O O . PRO A 1 99 ? -2.953 5.835 16.800 1.00 95.19 99 PRO A O 1
ATOM 710 N N . VAL A 1 100 ? -4.665 5.252 18.139 1.00 97.12 100 VAL A N 1
ATOM 711 C CA . VAL A 1 100 ? -4.022 4.031 18.653 1.00 97.12 100 VAL A CA 1
ATOM 712 C C . VAL A 1 100 ? -3.791 3.023 17.530 1.00 97.12 100 VAL A C 1
ATOM 714 O O . VAL A 1 100 ? -2.698 2.472 17.408 1.00 97.12 100 VAL A O 1
ATOM 717 N N . THR A 1 101 ? -4.782 2.800 16.671 1.00 96.31 101 THR A N 1
ATOM 718 C CA . THR A 1 101 ? -4.632 1.872 15.541 1.00 96.31 101 THR A CA 1
ATOM 719 C C . THR A 1 101 ? -3.656 2.370 14.486 1.00 96.31 101 THR A C 1
ATOM 721 O O . THR A 1 101 ? -2.872 1.569 13.981 1.00 96.31 101 THR A O 1
ATOM 724 N N . TRP A 1 102 ? -3.609 3.675 14.211 1.00 95.00 102 TRP A N 1
ATOM 725 C CA . TRP A 1 102 ? -2.584 4.267 13.347 1.00 95.00 102 TRP A CA 1
ATOM 726 C C . TRP A 1 102 ? -1.170 4.095 13.906 1.00 95.00 102 TRP A C 1
ATOM 728 O O . TRP A 1 102 ? -0.243 3.778 13.158 1.00 95.00 102 TRP A O 1
ATOM 738 N N . PHE A 1 103 ? -0.997 4.243 15.221 1.00 96.69 103 PHE A N 1
ATOM 739 C CA . PHE A 1 103 ? 0.284 3.989 15.877 1.00 96.69 103 PHE A CA 1
ATOM 740 C C . PHE A 1 103 ? 0.711 2.518 15.740 1.00 96.69 103 PHE A C 1
ATOM 742 O O . PHE A 1 103 ? 1.846 2.230 15.355 1.00 96.69 103 PHE A O 1
ATOM 749 N N . LEU A 1 104 ? -0.213 1.579 15.970 1.00 97.31 104 LEU A N 1
ATOM 750 C CA . LEU A 1 104 ? 0.039 0.148 15.774 1.00 97.31 104 LEU A CA 1
ATOM 751 C C . LEU A 1 104 ? 0.332 -0.198 14.306 1.00 97.31 104 LEU A C 1
ATOM 753 O O . LEU A 1 104 ? 1.207 -1.022 14.033 1.00 97.31 104 LEU A O 1
ATOM 757 N N . LEU A 1 105 ? -0.349 0.446 13.356 1.00 97.00 105 LEU A N 1
ATOM 758 C CA . LEU A 1 105 ? -0.084 0.297 11.926 1.00 97.00 105 LEU A CA 1
ATOM 759 C C . LEU A 1 105 ? 1.338 0.755 11.577 1.00 97.00 105 LEU A C 1
ATOM 761 O O . LEU A 1 105 ? 2.057 0.029 10.891 1.00 97.00 105 LEU A O 1
ATOM 765 N N . ALA A 1 106 ? 1.774 1.908 12.090 1.00 95.31 106 ALA A N 1
ATOM 766 C CA . ALA A 1 106 ? 3.129 2.413 11.871 1.00 95.31 106 ALA A CA 1
ATOM 767 C C . ALA A 1 106 ? 4.196 1.450 12.421 1.00 95.31 106 ALA A C 1
ATOM 769 O O . ALA A 1 106 ? 5.163 1.134 11.721 1.00 95.31 106 ALA A O 1
ATOM 770 N N . ILE A 1 107 ? 3.988 0.911 13.631 1.00 96.75 107 ILE A N 1
ATOM 771 C CA . ILE A 1 107 ? 4.850 -0.142 14.194 1.00 96.75 107 ILE A CA 1
ATOM 772 C C . ILE A 1 107 ? 4.858 -1.375 13.283 1.00 96.75 107 ILE A C 1
ATOM 774 O O . ILE A 1 107 ? 5.923 -1.903 12.972 1.00 96.75 107 ILE A O 1
ATOM 778 N N . SER A 1 108 ? 3.691 -1.816 12.814 1.00 96.38 108 SER A N 1
ATOM 779 C CA . SER A 1 108 ? 3.556 -3.005 11.962 1.00 96.38 108 SER A CA 1
ATOM 780 C C . SER A 1 108 ? 4.305 -2.848 10.637 1.00 96.38 108 SER A C 1
ATOM 782 O O . SER A 1 108 ? 5.045 -3.746 10.236 1.00 96.38 108 SER A O 1
ATOM 784 N N . VAL A 1 109 ? 4.190 -1.685 9.987 1.00 95.12 109 VAL A N 1
ATOM 785 C CA . VAL A 1 109 ? 4.959 -1.346 8.777 1.00 95.12 109 VAL A CA 1
ATOM 786 C C . VAL A 1 109 ? 6.463 -1.371 9.063 1.00 95.12 109 VAL A C 1
ATOM 788 O O . VAL A 1 109 ? 7.245 -1.877 8.253 1.00 95.12 109 VAL A O 1
ATOM 791 N N . GLN A 1 110 ? 6.890 -0.866 10.223 1.00 93.56 110 GLN A N 1
ATOM 792 C CA . GLN A 1 110 ? 8.298 -0.897 10.611 1.00 93.56 110 GLN A CA 1
ATOM 793 C C . GLN A 1 110 ? 8.811 -2.325 10.847 1.00 93.56 110 GLN A C 1
ATOM 795 O O . GLN A 1 110 ? 9.915 -2.655 10.407 1.00 93.56 110 GLN A O 1
ATOM 800 N N . LEU A 1 111 ? 8.003 -3.184 11.471 1.00 94.12 111 LEU A N 1
ATOM 801 C CA . LEU A 1 111 ? 8.328 -4.594 11.698 1.00 94.12 111 LEU A CA 1
ATOM 802 C C . LEU A 1 111 ? 8.370 -5.400 10.393 1.00 94.12 111 LEU A C 1
ATOM 804 O O . LEU A 1 111 ? 9.244 -6.253 10.230 1.00 94.12 111 LEU A O 1
ATOM 808 N N . MET A 1 112 ? 7.494 -5.108 9.426 1.00 91.44 112 MET A N 1
ATOM 809 C CA . MET A 1 112 ? 7.493 -5.811 8.137 1.00 91.44 112 MET A CA 1
ATOM 810 C C . MET A 1 112 ? 8.797 -5.640 7.363 1.00 91.44 112 MET A C 1
ATOM 812 O O . MET A 1 112 ? 9.229 -6.569 6.682 1.00 91.44 112 MET A O 1
ATOM 816 N N . GLN A 1 113 ? 9.477 -4.502 7.501 1.00 85.94 113 GLN A N 1
ATOM 817 C CA . GLN A 1 113 ? 10.795 -4.312 6.885 1.00 85.94 113 GLN A CA 1
ATOM 818 C C . GLN A 1 113 ? 11.838 -5.296 7.422 1.00 85.94 113 GLN A C 1
ATOM 820 O O . GLN A 1 113 ? 12.779 -5.643 6.710 1.00 85.94 113 GLN A O 1
ATOM 825 N N . TRP A 1 114 ? 11.693 -5.721 8.678 1.00 88.56 114 TRP A N 1
ATOM 826 C CA . TRP A 1 114 ? 12.607 -6.665 9.314 1.00 88.56 114 TRP A CA 1
ATOM 827 C C . TRP A 1 114 ? 12.243 -8.103 8.946 1.00 88.56 114 TRP A C 1
ATOM 829 O O . TRP A 1 114 ? 13.134 -8.891 8.650 1.00 88.56 114 TRP A O 1
ATOM 839 N N . ILE A 1 115 ? 10.946 -8.423 8.888 1.00 89.25 115 ILE A N 1
ATOM 840 C CA . ILE A 1 115 ? 10.449 -9.765 8.543 1.00 89.25 115 ILE A CA 1
ATOM 841 C C . ILE A 1 115 ? 10.715 -10.101 7.071 1.00 89.25 115 ILE A C 1
ATOM 843 O O . ILE A 1 115 ? 11.184 -11.188 6.752 1.00 89.25 115 ILE A O 1
ATOM 847 N N . THR A 1 116 ? 10.424 -9.170 6.163 1.00 86.06 116 THR A N 1
ATOM 848 C CA . THR A 1 116 ? 10.540 -9.410 4.713 1.00 86.06 116 THR A CA 1
ATOM 849 C C . THR A 1 116 ? 11.964 -9.237 4.185 1.00 86.06 116 THR A C 1
ATOM 851 O O . THR A 1 116 ? 12.255 -9.640 3.062 1.00 86.06 116 THR A O 1
ATOM 854 N N . GLY A 1 117 ? 12.846 -8.581 4.947 1.00 85.94 117 GLY A N 1
ATOM 855 C CA . GLY A 1 117 ? 14.180 -8.179 4.492 1.00 85.94 117 GLY A CA 1
ATOM 856 C C . GLY A 1 117 ? 14.180 -7.090 3.406 1.00 85.94 117 GLY A C 1
ATOM 857 O O . GLY A 1 117 ? 15.249 -6.638 2.989 1.00 85.94 117 GLY A O 1
ATOM 858 N N . VAL A 1 118 ? 13.006 -6.626 2.955 1.00 86.19 118 VAL A N 1
ATOM 859 C CA . VAL A 1 118 ? 12.864 -5.593 1.923 1.00 86.19 118 VAL A CA 1
ATOM 860 C C . VAL A 1 118 ? 12.546 -4.250 2.578 1.00 86.19 118 VAL A C 1
ATOM 862 O O . VAL A 1 118 ? 11.443 -3.994 3.062 1.00 86.19 118 VAL A O 1
ATOM 865 N N . LYS A 1 119 ? 13.527 -3.343 2.549 1.00 89.19 119 LYS A N 1
ATOM 866 C CA . LYS A 1 119 ? 13.380 -1.963 3.033 1.00 89.19 119 LYS A CA 1
ATOM 867 C C . LYS A 1 119 ? 12.749 -1.088 1.949 1.00 89.19 119 LYS A C 1
ATOM 869 O O . LYS A 1 119 ? 13.468 -0.450 1.180 1.00 89.19 119 LYS A O 1
ATOM 874 N N . ASN A 1 120 ? 11.423 -1.099 1.855 1.00 92.00 120 ASN A N 1
ATOM 875 C CA . ASN A 1 120 ? 10.672 -0.214 0.964 1.00 92.00 120 ASN A CA 1
ATOM 876 C C . ASN A 1 120 ? 9.477 0.418 1.691 1.00 92.00 120 ASN A C 1
ATOM 878 O O . ASN A 1 120 ? 8.316 0.113 1.423 1.00 92.00 120 ASN A O 1
ATOM 882 N N . ILE A 1 121 ? 9.799 1.298 2.641 1.00 93.12 121 ILE A N 1
ATOM 883 C CA . ILE A 1 121 ? 8.823 2.059 3.430 1.00 93.12 121 ILE A CA 1
ATOM 884 C C . ILE A 1 121 ? 7.809 2.785 2.537 1.00 93.12 121 ILE A C 1
ATOM 886 O O . ILE A 1 121 ? 6.616 2.610 2.784 1.00 93.12 121 ILE A O 1
ATOM 890 N N . P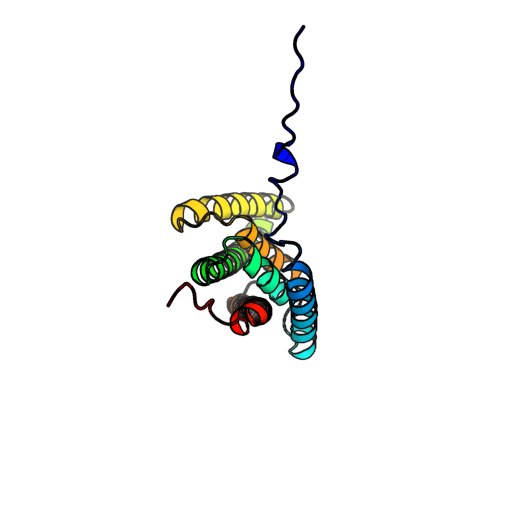RO A 1 122 ? 8.223 3.525 1.484 1.00 94.25 122 PRO A N 1
ATOM 891 C CA . PRO A 1 122 ? 7.273 4.236 0.633 1.00 94.25 122 PRO A CA 1
ATOM 892 C C . PRO A 1 122 ? 6.206 3.318 0.040 1.00 94.25 122 PRO A C 1
ATOM 894 O O . PRO A 1 122 ? 5.030 3.666 0.061 1.00 94.25 122 PRO A O 1
ATOM 897 N N . SER A 1 123 ? 6.584 2.122 -0.423 1.00 95.38 123 SER A N 1
ATOM 898 C CA . SER A 1 123 ? 5.618 1.200 -1.022 1.00 95.38 123 SER A CA 1
ATOM 899 C C . SER A 1 123 ? 4.621 0.638 -0.005 1.00 95.38 123 SER A C 1
ATOM 901 O O . SER A 1 123 ? 3.423 0.617 -0.280 1.00 95.38 123 SER A O 1
ATOM 903 N N . TYR A 1 124 ? 5.069 0.273 1.205 1.00 96.44 124 TYR A N 1
ATOM 904 C CA . TYR A 1 124 ? 4.145 -0.112 2.282 1.00 96.44 124 TYR A CA 1
ATOM 905 C C . TYR A 1 124 ? 3.144 1.010 2.590 1.00 96.44 124 TYR A C 1
ATOM 907 O O . TYR A 1 124 ? 1.942 0.763 2.671 1.00 96.44 124 TYR A O 1
ATOM 915 N N . PHE A 1 125 ? 3.626 2.250 2.715 1.00 95.06 125 PHE A N 1
ATOM 916 C CA . PHE A 1 125 ? 2.768 3.404 2.988 1.00 95.06 125 PHE A CA 1
ATOM 917 C C . PHE A 1 125 ? 1.791 3.705 1.853 1.00 95.06 125 PHE A C 1
ATOM 919 O O . PHE A 1 125 ? 0.649 4.054 2.141 1.00 95.06 125 PHE A O 1
ATOM 926 N N . LEU A 1 126 ? 2.191 3.539 0.589 1.00 96.69 126 LEU A N 1
ATOM 927 C CA . LEU A 1 126 ? 1.279 3.668 -0.550 1.00 96.69 126 LEU A CA 1
ATOM 928 C C . LEU A 1 126 ? 0.134 2.656 -0.454 1.00 96.69 126 LEU A C 1
ATOM 930 O O . LEU A 1 126 ? -1.021 3.036 -0.614 1.00 96.69 126 LEU A O 1
ATOM 934 N N . GLY A 1 127 ? 0.436 1.400 -0.115 1.00 96.88 127 GLY A N 1
ATOM 935 C CA . GLY A 1 127 ? -0.581 0.384 0.161 1.00 96.88 127 GLY A CA 1
ATOM 936 C C . GLY A 1 127 ? -1.553 0.797 1.267 1.00 96.88 127 GLY A C 1
ATOM 937 O O . GLY A 1 127 ? -2.769 0.708 1.095 1.00 96.88 127 GLY A O 1
ATOM 938 N N . CYS A 1 128 ? -1.024 1.319 2.378 1.00 96.50 128 CYS A N 1
ATOM 939 C CA . CYS A 1 128 ? -1.855 1.834 3.462 1.00 96.50 128 CYS A CA 1
ATOM 940 C C . CYS A 1 128 ? -2.745 2.994 2.996 1.00 96.50 128 CYS A C 1
ATOM 942 O O . CYS A 1 128 ? -3.948 2.991 3.250 1.00 96.50 128 CYS A O 1
ATOM 944 N N . ALA A 1 129 ? -2.168 3.967 2.288 1.00 95.94 129 ALA A N 1
ATOM 945 C CA . ALA A 1 129 ? -2.879 5.135 1.783 1.00 95.94 129 ALA A CA 1
ATOM 946 C C . ALA A 1 129 ? -4.019 4.741 0.835 1.00 95.94 129 ALA A C 1
ATOM 948 O O . ALA A 1 129 ? -5.103 5.308 0.936 1.00 95.94 129 ALA A O 1
ATOM 949 N N . VAL A 1 130 ? -3.811 3.734 -0.022 1.00 96.62 130 VAL A N 1
ATOM 950 C CA . VAL A 1 130 ? -4.861 3.182 -0.891 1.00 96.62 130 VAL A CA 1
ATOM 951 C C . VAL A 1 130 ? -6.049 2.677 -0.078 1.00 96.62 130 VAL A C 1
ATOM 953 O O . VAL A 1 130 ? -7.182 3.001 -0.427 1.00 96.62 130 VAL A O 1
ATOM 956 N N . ALA A 1 131 ? -5.815 1.919 0.997 1.00 95.25 131 ALA A N 1
ATOM 957 C CA . ALA A 1 131 ? -6.899 1.363 1.809 1.00 95.25 131 ALA A CA 1
ATOM 958 C C . ALA A 1 131 ? -7.799 2.465 2.391 1.00 95.25 131 ALA A C 1
ATOM 960 O O . ALA A 1 131 ? -9.021 2.365 2.319 1.00 95.25 131 ALA A O 1
ATOM 961 N N . PHE A 1 132 ? -7.195 3.527 2.930 1.00 92.12 132 PHE A N 1
ATOM 962 C CA . PHE A 1 132 ? -7.939 4.648 3.509 1.00 92.12 132 PHE A CA 1
ATOM 963 C C . PHE A 1 132 ? -8.592 5.529 2.435 1.00 92.12 132 PHE A C 1
ATOM 965 O O . PHE A 1 132 ? -9.751 5.917 2.573 1.00 92.12 132 PHE A O 1
ATOM 972 N N . ALA A 1 133 ? -7.887 5.814 1.338 1.00 94.06 133 ALA A N 1
ATOM 973 C CA . ALA A 1 133 ? -8.398 6.663 0.262 1.00 94.06 133 ALA A CA 1
ATOM 974 C C . ALA A 1 133 ? -9.544 6.006 -0.520 1.00 94.06 133 ALA A C 1
ATOM 976 O O . ALA A 1 133 ? -10.449 6.698 -0.980 1.00 94.06 133 ALA A O 1
ATOM 977 N N . ALA A 1 134 ? -9.527 4.678 -0.661 1.00 91.88 134 ALA A N 1
ATOM 978 C CA . ALA A 1 134 ? -10.592 3.943 -1.332 1.00 91.88 134 ALA A CA 1
ATOM 979 C C . ALA A 1 134 ? -11.899 3.915 -0.521 1.00 91.88 134 ALA A C 1
ATOM 981 O O . ALA A 1 134 ? -12.949 3.707 -1.121 1.00 91.88 134 ALA A O 1
ATOM 982 N N . SER A 1 135 ? -11.843 4.139 0.802 1.00 88.38 135 SER A N 1
ATOM 983 C CA . SER A 1 135 ? -13.020 4.169 1.692 1.00 88.38 135 SER A CA 1
ATOM 984 C C . SER A 1 135 ? -13.960 2.968 1.491 1.00 88.38 135 SER A C 1
ATOM 986 O O . SER A 1 135 ? -15.181 3.108 1.512 1.00 88.38 135 SER A O 1
ATOM 988 N N . VAL A 1 136 ? -13.381 1.787 1.247 1.00 87.12 136 VAL A N 1
ATOM 989 C CA . VAL A 1 136 ? -14.121 0.535 1.040 1.00 87.12 136 VAL A CA 1
ATOM 990 C C . VAL A 1 136 ? -14.330 -0.196 2.360 1.00 87.12 136 VAL A C 1
ATOM 992 O O . VAL A 1 136 ? -13.566 -0.027 3.308 1.00 87.12 136 VAL A O 1
ATOM 995 N N . GLU A 1 137 ? -15.346 -1.051 2.403 1.00 89.88 137 GLU A N 1
ATOM 996 C CA . GLU A 1 137 ? -15.628 -1.885 3.568 1.00 89.88 137 GLU A CA 1
ATOM 997 C C . GLU A 1 137 ? -14.473 -2.862 3.851 1.00 89.88 137 GLU A C 1
ATOM 999 O O . GLU A 1 137 ? -13.812 -3.360 2.930 1.00 89.88 137 GLU A O 1
ATOM 1004 N N . THR A 1 138 ? -14.219 -3.148 5.130 1.00 91.38 138 THR A N 1
ATOM 1005 C CA . THR A 1 138 ? -13.115 -4.004 5.581 1.00 91.38 138 THR A CA 1
ATOM 1006 C C . THR A 1 138 ? -13.431 -5.482 5.345 1.00 91.38 138 THR A C 1
ATOM 1008 O O . THR A 1 138 ? -13.854 -6.218 6.233 1.00 91.38 138 THR A O 1
ATOM 1011 N N . SER A 1 139 ? -13.206 -5.946 4.117 1.00 94.06 139 SER A N 1
ATOM 1012 C CA . SER A 1 139 ? -13.464 -7.330 3.713 1.00 94.06 139 SER A CA 1
ATOM 1013 C C . SER A 1 139 ? -12.307 -7.926 2.907 1.00 94.06 139 SER A C 1
ATOM 1015 O O . SER A 1 139 ? -11.458 -7.217 2.357 1.00 94.06 139 SER A O 1
ATOM 1017 N N . LEU A 1 140 ? -12.270 -9.262 2.829 1.00 94.50 140 LEU A N 1
ATOM 1018 C CA . LEU A 1 140 ? -11.319 -9.969 1.967 1.00 94.50 140 LEU A CA 1
ATOM 1019 C C . LEU A 1 140 ? -11.575 -9.663 0.483 1.00 94.50 140 LEU A C 1
ATOM 1021 O O . LEU A 1 140 ? -10.629 -9.588 -0.294 1.00 94.50 140 LEU A O 1
ATOM 1025 N N . ASP A 1 141 ? -12.834 -9.449 0.105 1.00 95.69 141 ASP A N 1
ATOM 1026 C CA . ASP A 1 141 ? -13.210 -9.107 -1.265 1.00 95.69 141 ASP A CA 1
ATOM 1027 C C . ASP A 1 141 ? -12.650 -7.734 -1.665 1.00 95.69 141 ASP A C 1
ATOM 1029 O O . ASP A 1 141 ? -11.919 -7.620 -2.651 1.00 95.69 141 ASP A O 1
ATOM 1033 N N . SER A 1 142 ? -12.835 -6.722 -0.807 1.00 94.50 142 SER A N 1
ATOM 1034 C CA . SER A 1 142 ? -12.225 -5.395 -0.962 1.00 94.50 142 SER A CA 1
ATOM 1035 C C . SER A 1 142 ? -10.703 -5.478 -1.095 1.00 94.50 142 SER A C 1
ATOM 1037 O O . SER A 1 142 ? -10.111 -4.822 -1.953 1.00 94.50 142 SER A O 1
ATOM 1039 N N . TYR A 1 143 ? -10.050 -6.310 -0.276 1.00 96.62 143 TYR A N 1
ATOM 1040 C CA . TYR A 1 143 ? -8.605 -6.525 -0.360 1.00 96.62 143 TYR A CA 1
ATOM 1041 C C . TYR A 1 143 ? -8.175 -7.089 -1.721 1.00 96.62 143 TYR A C 1
ATOM 1043 O O . TYR A 1 143 ? -7.221 -6.585 -2.320 1.00 96.62 143 TYR A O 1
ATOM 1051 N N . LEU A 1 144 ? -8.869 -8.113 -2.225 1.00 97.06 144 LEU A N 1
ATOM 1052 C CA . LEU A 1 144 ? -8.555 -8.738 -3.511 1.00 97.06 144 LEU A CA 1
ATOM 1053 C C . LEU A 1 144 ? -8.812 -7.781 -4.680 1.00 97.06 144 LEU A C 1
ATOM 1055 O O . LEU A 1 144 ? -7.958 -7.663 -5.562 1.00 97.06 144 LEU A O 1
ATOM 1059 N N . MET A 1 145 ? -9.923 -7.041 -4.658 1.00 96.12 145 MET A N 1
ATOM 1060 C CA . MET A 1 145 ? -10.239 -6.036 -5.678 1.00 96.12 145 MET A CA 1
ATOM 1061 C C . MET A 1 145 ? -9.196 -4.914 -5.721 1.00 96.12 145 MET A C 1
ATOM 1063 O O . MET A 1 145 ? -8.696 -4.567 -6.794 1.00 96.12 145 MET A O 1
ATOM 1067 N N . LEU A 1 146 ? -8.819 -4.364 -4.562 1.00 97.25 146 LEU A N 1
ATOM 1068 C CA . LEU A 1 146 ? -7.795 -3.318 -4.485 1.00 97.25 146 LEU A CA 1
ATOM 1069 C C . LEU A 1 146 ? -6.411 -3.849 -4.871 1.00 97.25 146 LEU A C 1
ATOM 1071 O O . LEU A 1 146 ? -5.661 -3.151 -5.549 1.00 97.25 146 LEU A O 1
ATOM 1075 N N . THR A 1 147 ? -6.087 -5.092 -4.512 1.00 97.81 147 THR A N 1
ATOM 1076 C CA . THR A 1 147 ? -4.844 -5.753 -4.933 1.00 97.81 147 THR A CA 1
ATOM 1077 C C . THR A 1 147 ? -4.788 -5.897 -6.452 1.00 97.81 147 THR A C 1
ATOM 1079 O O . THR A 1 147 ? -3.780 -5.538 -7.061 1.00 97.81 147 THR A O 1
ATOM 1082 N N . ALA A 1 148 ? -5.870 -6.355 -7.086 1.00 96.62 148 ALA A N 1
ATOM 1083 C CA . ALA A 1 148 ? -5.950 -6.453 -8.541 1.00 96.62 148 ALA A CA 1
ATOM 1084 C C . ALA A 1 148 ? -5.776 -5.079 -9.210 1.00 96.62 148 ALA A C 1
ATOM 1086 O O . ALA A 1 148 ? -5.032 -4.955 -10.183 1.00 96.62 148 ALA A O 1
ATOM 1087 N N . ALA A 1 149 ? -6.385 -4.031 -8.650 1.00 96.94 149 ALA A N 1
ATOM 1088 C CA . ALA A 1 149 ? -6.229 -2.663 -9.137 1.00 96.94 149 ALA A CA 1
ATOM 1089 C C . ALA A 1 149 ? -4.791 -2.126 -8.978 1.00 96.94 149 ALA A C 1
ATOM 1091 O O . ALA A 1 149 ? -4.259 -1.526 -9.913 1.00 96.94 149 ALA A O 1
ATOM 1092 N N . ILE A 1 150 ? -4.126 -2.399 -7.848 1.00 97.75 150 ILE A N 1
ATOM 1093 C CA . ILE A 1 150 ? -2.698 -2.097 -7.641 1.00 97.75 150 ILE A CA 1
ATOM 1094 C C . ILE A 1 150 ? -1.846 -2.797 -8.707 1.00 97.75 150 ILE A C 1
ATOM 1096 O O . ILE A 1 150 ? -1.000 -2.168 -9.344 1.00 97.75 150 ILE A O 1
ATOM 1100 N N . VAL A 1 151 ? -2.078 -4.090 -8.943 1.00 97.12 151 VAL A N 1
ATOM 1101 C CA . VAL A 1 151 ? -1.333 -4.854 -9.953 1.00 97.12 151 VAL A CA 1
ATOM 1102 C C . VAL A 1 151 ? -1.580 -4.298 -11.357 1.00 97.12 151 VAL A C 1
ATOM 1104 O O . VAL A 1 151 ? -0.628 -4.157 -12.123 1.00 97.12 151 VAL A O 1
ATOM 1107 N N . ALA A 1 152 ? -2.814 -3.912 -11.686 1.00 96.38 152 ALA A N 1
ATOM 1108 C CA . ALA A 1 152 ? -3.139 -3.289 -12.968 1.00 96.38 152 ALA A CA 1
ATOM 1109 C C . ALA A 1 152 ? -2.385 -1.963 -13.169 1.00 96.38 152 ALA A C 1
ATOM 1111 O O . ALA A 1 152 ? -1.779 -1.749 -14.219 1.00 96.38 152 ALA A O 1
ATOM 1112 N N . GLY A 1 153 ? -2.345 -1.099 -12.151 1.00 95.69 153 GLY A N 1
ATOM 1113 C CA . GLY A 1 153 ? -1.574 0.146 -12.202 1.00 95.69 153 GLY A CA 1
ATOM 1114 C C . GLY A 1 153 ? -0.074 -0.079 -12.381 1.00 95.69 153 GLY A C 1
ATOM 1115 O O . GLY A 1 153 ? 0.565 0.572 -13.209 1.00 95.69 153 GLY A O 1
ATOM 1116 N N . ALA A 1 154 ? 0.479 -1.057 -11.663 1.00 95.25 154 ALA A N 1
ATOM 1117 C CA . ALA A 1 154 ? 1.873 -1.461 -11.812 1.00 95.25 154 ALA A CA 1
ATOM 1118 C C . ALA A 1 154 ? 2.172 -2.028 -13.208 1.00 95.25 154 ALA A C 1
ATOM 1120 O O . ALA A 1 154 ? 3.237 -1.775 -13.769 1.00 95.25 154 ALA A O 1
ATOM 1121 N N . PHE A 1 155 ? 1.228 -2.769 -13.791 1.00 94.69 155 PHE A N 1
ATOM 1122 C CA . PHE A 1 155 ? 1.359 -3.308 -15.140 1.00 94.69 155 PHE A CA 1
ATOM 1123 C C . PHE A 1 155 ? 1.421 -2.193 -16.187 1.00 94.69 155 PHE A C 1
ATOM 1125 O O . PHE A 1 155 ? 2.317 -2.198 -17.030 1.00 94.69 155 PHE A O 1
ATOM 1132 N N . VAL A 1 156 ? 0.544 -1.187 -16.089 1.00 94.12 156 VAL A N 1
ATOM 1133 C CA . VAL A 1 156 ? 0.595 -0.004 -16.966 1.00 94.12 156 VAL A CA 1
ATOM 1134 C C . VAL A 1 156 ? 1.928 0.731 -16.813 1.00 94.12 156 VAL A C 1
ATOM 1136 O O . VAL A 1 156 ? 2.537 1.121 -17.811 1.00 94.12 156 VAL A O 1
ATOM 1139 N N . ALA A 1 157 ? 2.425 0.868 -15.581 1.00 91.75 157 ALA A N 1
ATOM 1140 C CA . ALA A 1 157 ? 3.728 1.469 -15.308 1.00 91.75 157 ALA A CA 1
ATOM 1141 C C . ALA A 1 157 ? 4.899 0.698 -15.946 1.00 91.75 157 ALA A C 1
ATOM 1143 O O . ALA A 1 157 ? 5.900 1.314 -16.313 1.00 91.75 157 ALA A O 1
ATOM 1144 N N . ALA A 1 158 ? 4.769 -0.623 -16.104 1.00 91.12 158 ALA A N 1
ATOM 1145 C CA . ALA A 1 158 ? 5.801 -1.501 -16.647 1.00 91.12 158 ALA A CA 1
ATOM 1146 C C . ALA A 1 158 ? 5.905 -1.507 -18.177 1.00 91.12 158 ALA A C 1
ATOM 1148 O O . ALA A 1 158 ? 6.951 -1.892 -18.705 1.00 91.12 158 ALA A O 1
ATOM 1149 N N . LEU A 1 159 ? 4.865 -1.068 -18.894 1.00 90.25 159 LEU A N 1
ATOM 1150 C CA . LEU A 1 159 ? 4.820 -1.109 -20.362 1.00 90.25 159 LEU A CA 1
ATOM 1151 C C . LEU A 1 159 ? 6.056 -0.488 -21.044 1.00 90.25 159 LEU A C 1
ATOM 1153 O O . LEU A 1 159 ? 6.612 -1.131 -21.935 1.00 90.25 159 LEU A O 1
ATOM 1157 N N . PRO A 1 160 ? 6.566 0.693 -20.635 1.00 86.12 160 PRO A N 1
ATOM 1158 C CA . PRO A 1 160 ? 7.737 1.287 -21.279 1.00 86.12 160 PRO A CA 1
ATOM 1159 C C . PRO A 1 160 ? 9.004 0.440 -21.136 1.00 86.12 160 PRO A C 1
ATOM 1161 O O . PRO A 1 160 ? 9.877 0.498 -21.998 1.00 86.12 160 PRO A O 1
ATOM 1164 N N . ASP A 1 161 ? 9.124 -0.336 -20.059 1.00 82.44 161 ASP A N 1
ATOM 1165 C CA . ASP A 1 161 ? 10.291 -1.185 -19.829 1.00 82.44 161 ASP A CA 1
ATOM 1166 C C . ASP A 1 161 ? 10.208 -2.517 -20.583 1.00 82.44 161 ASP A C 1
ATOM 1168 O O . ASP A 1 161 ? 11.246 -3.115 -20.846 1.00 82.44 161 ASP A O 1
ATOM 1172 N N . MET A 1 162 ? 9.009 -2.949 -20.991 1.00 81.00 162 MET A N 1
ATOM 1173 C CA . MET A 1 162 ? 8.822 -4.120 -21.860 1.00 81.00 162 MET A CA 1
ATOM 1174 C C . MET A 1 162 ? 9.138 -3.826 -23.333 1.00 81.00 162 MET A C 1
ATOM 1176 O O . MET A 1 162 ? 9.468 -4.738 -24.082 1.00 81.00 162 MET A O 1
ATOM 1180 N N . VAL A 1 163 ? 9.023 -2.563 -23.756 1.00 79.75 163 VAL A N 1
ATOM 1181 C CA . VAL A 1 163 ? 9.207 -2.149 -25.160 1.00 79.75 163 VAL A CA 1
ATOM 1182 C C . VAL A 1 163 ? 10.661 -1.766 -25.472 1.00 79.75 163 VAL A C 1
ATOM 1184 O O . VAL A 1 163 ? 11.046 -1.689 -26.638 1.00 79.75 163 VAL A O 1
ATOM 1187 N N . ARG A 1 164 ? 11.504 -1.531 -24.458 1.00 68.19 164 ARG A N 1
ATOM 1188 C CA . ARG A 1 164 ? 12.913 -1.175 -24.679 1.00 68.19 164 ARG A CA 1
ATOM 1189 C C . ARG A 1 164 ? 13.724 -2.397 -25.140 1.00 68.19 164 ARG A C 1
ATOM 1191 O O . ARG A 1 164 ? 13.694 -3.416 -24.452 1.00 68.19 164 ARG A O 1
ATOM 1198 N N . PRO A 1 165 ? 14.485 -2.301 -26.247 1.00 56.28 165 PRO A N 1
ATOM 1199 C CA . PRO A 1 165 ? 15.377 -3.375 -26.669 1.00 56.28 165 PRO A CA 1
ATOM 1200 C C . PRO A 1 165 ? 16.472 -3.612 -25.621 1.00 56.28 165 PRO A C 1
ATOM 1202 O O . PRO A 1 165 ? 16.976 -2.665 -25.009 1.00 56.28 165 PRO A O 1
ATOM 1205 N N . VAL A 1 166 ? 16.826 -4.883 -25.408 1.00 56.38 166 VAL A N 1
ATOM 1206 C CA . VAL A 1 166 ? 17.975 -5.269 -24.578 1.00 56.38 166 VAL A CA 1
ATOM 1207 C C . VAL A 1 166 ? 19.238 -4.715 -25.250 1.00 56.38 166 VAL A C 1
ATOM 1209 O O . VAL A 1 166 ? 19.434 -4.981 -26.435 1.00 56.38 166 VAL A O 1
ATOM 1212 N N . PRO A 1 167 ? 20.072 -3.934 -24.545 1.00 52.81 167 PRO A N 1
ATOM 1213 C CA . PRO A 1 167 ? 21.337 -3.454 -25.088 1.00 52.81 167 PRO A CA 1
ATOM 1214 C C . PRO A 1 167 ? 22.231 -4.622 -25.540 1.00 52.81 167 PRO A C 1
ATOM 1216 O O . PRO A 1 167 ? 22.439 -5.569 -24.780 1.00 52.81 167 PRO A O 1
ATOM 1219 N N . GLU A 1 168 ? 22.737 -4.565 -26.778 1.00 50.28 168 GLU A N 1
ATOM 1220 C CA . GLU A 1 168 ? 23.579 -5.615 -27.386 1.00 50.28 168 GLU A CA 1
ATOM 1221 C C . GLU A 1 168 ? 24.908 -5.846 -26.642 1.00 50.28 168 GLU A C 1
ATOM 1223 O O . GLU A 1 168 ? 25.542 -6.875 -26.837 1.00 50.28 168 GLU A O 1
ATOM 1228 N N . ASP A 1 169 ? 25.319 -4.945 -25.744 1.00 56.97 169 ASP A N 1
ATOM 1229 C CA . ASP A 1 169 ? 26.542 -5.059 -24.934 1.00 56.97 169 ASP A CA 1
ATOM 1230 C C . ASP A 1 169 ? 26.426 -6.051 -23.759 1.00 56.97 169 ASP A C 1
ATOM 1232 O O . ASP A 1 169 ? 27.378 -6.220 -22.993 1.00 56.97 169 ASP A O 1
ATOM 1236 N N . LYS A 1 170 ? 25.265 -6.700 -23.594 1.00 47.94 170 LYS A N 1
ATOM 1237 C CA . LYS A 1 170 ? 25.011 -7.720 -22.559 1.00 47.94 170 LYS A CA 1
ATOM 1238 C C . LYS A 1 170 ? 24.676 -9.113 -23.107 1.00 47.94 170 LYS A C 1
ATOM 1240 O O . LYS A 1 170 ? 24.168 -9.941 -22.344 1.00 47.94 170 LYS A O 1
ATOM 1245 N N . LEU A 1 171 ? 24.946 -9.357 -24.389 1.00 44.25 171 LEU A N 1
ATOM 1246 C CA . LEU A 1 171 ? 24.889 -10.668 -25.052 1.00 44.25 171 LEU A CA 1
ATOM 1247 C C . LEU A 1 171 ? 26.307 -11.203 -25.283 1.00 44.25 171 LEU A C 1
ATOM 1249 O O . LEU A 1 171 ? 26.481 -12.429 -25.113 1.00 44.25 171 LEU A O 1
#

pLDDT: mean 85.01, std 17.47, range [40.19, 97.81]

Sequence (171 aa):
MGRVLADERSVDQVEILGFTGARLPAALLTGAAALVLGLYVGLSVWAVLGGWSAYFTRGTSLRDRAYNIACAVTGLGLAIVAQALADKLNPGLGAAALPVTWFLLAISVQLMQWITGVKNIPSYFLGCAVAFAASVETSLDSYLMLTAAIVAGAFVAALPDMVRPVPEDKL

InterPro domains:
  IPR009476 Protein of unknown function DUF1097 [PF06496] (26-159)